Protein AF-A0A9X9M929-F1 (afdb_monomer)

Nearest PDB structures (foldseek):
  9f1c-assembly1_Cu  TM=6.553E-01  e=1.467E-10  Homo sapiens
  9fq0-assembly1_D  TM=5.887E-01  e=5.679E-10  Homo sapiens
  3mcb-assembly1_B  TM=9.495E-01  e=9.900E-06  Homo sapiens
  9f1b-assembly1_Ct  TM=7.776E-01  e=9.183E-04  Homo sapiens
  7qws-assembly1_t  TM=7.655E-01  e=9.740E-04  Oryctolagus cuniculus

Secondary structure (DSSP, 8-state):
-------HHHHHHGGGGS----TTS-----------HHHHHHHHHHHHHHTT-EEE----EEEEEETTTEEEEEES-EEEEETTTTEEEEES-EEEEE------

Mean predicted aligned error: 15.57 Å

InterPro domains:
  IPR002715 Nascent polypeptide-associated complex NAC domain [PF01849] (41-96)
  IPR002715 Nascent polypeptide-associated complex NAC domain [PS51151] (38-103)
  IPR002715 Nascent polypeptide-associated complex NAC domain [SM01407] (41-97)
  IPR038187 NAC A/B domain superfamily [G3DSA:2.20.70.30] (53-98)
  IPR039370 Transcription factor BTF3 [PTHR10351] (4-95)

pLDDT: mean 80.62, std 14.34, range [45.94, 96.44]

Radius of gyration: 31.21 Å; Cα contacts (8 Å, |Δi|>4): 103; chains: 1; bounding box: 87×25×73 Å

Foldseek 3Di:
DDDPDPPVVVVVCVVVPPPPDDDPRDDPDDPPPPDDPVVVVVVVVVVCVVVVWAWDPDDQKDWDQDPQQKIWIFGRWGWTGDPVVRDIDTHGDIDMDGRPPPDD

Solvent-accessible surface area (backbone atoms only — not comparable to full-atom values): 6717 Å² total; per-residue (Å²): 138,81,81,85,70,80,57,62,71,63,59,68,52,50,71,78,70,50,92,67,80,52,98,88,50,92,71,86,75,78,78,80,76,82,79,59,70,71,63,54,52,55,52,50,56,53,52,38,52,75,69,58,37,39,79,53,80,91,48,61,66,47,78,44,80,42,96,82,44,33,33,41,38,25,68,60,36,53,36,29,34,19,77,93,72,75,41,77,48,79,48,66,67,74,46,79,45,74,53,78,74,75,87,128

Organism: Gulo gulo (NCBI:txid48420)

Sequence (104 aa):
MKETIMNQEKLAKLPAQVRIGGKGTACRREKAVHRTATADDKKLQCSFKKLGVNNISSIEEKNTFTNQGTTIHFKNPKVQASLAANTFTITGHAERAADRKAGS

Structure (mmCIF, N/CA/C/O backbone):
data_AF-A0A9X9M929-F1
#
_entry.id   AF-A0A9X9M929-F1
#
loop_
_atom_site.group_PDB
_atom_site.id
_atom_site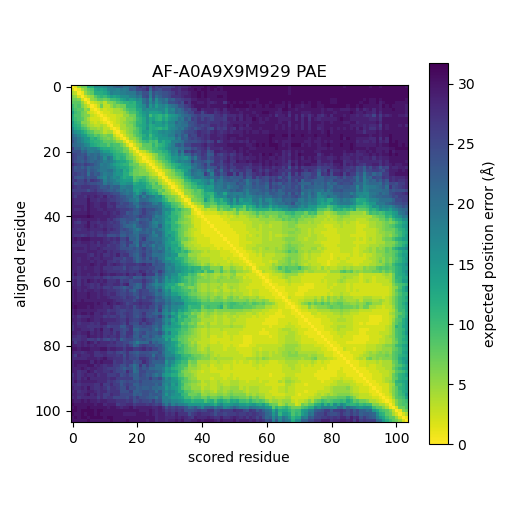.type_symbol
_atom_site.label_atom_id
_atom_site.label_alt_id
_atom_sit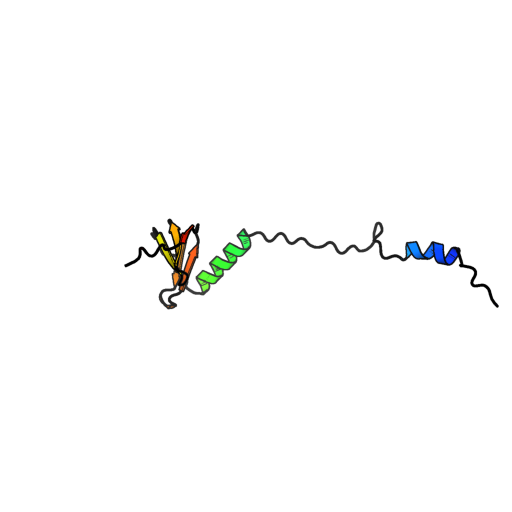e.label_comp_id
_atom_site.label_asym_id
_atom_site.label_entity_id
_atom_site.label_seq_id
_atom_site.pdbx_PDB_ins_code
_atom_site.Cartn_x
_atom_site.Cartn_y
_atom_site.Cartn_z
_atom_site.occupancy
_atom_site.B_iso_or_equiv
_atom_site.auth_seq_id
_atom_site.auth_comp_id
_atom_site.auth_asym_id
_atom_site.auth_atom_id
_atom_site.pdbx_PDB_model_num
ATOM 1 N N . MET A 1 1 ? 69.608 -8.008 -36.290 1.00 47.44 1 MET A N 1
ATOM 2 C CA . MET A 1 1 ? 68.776 -7.095 -35.482 1.00 47.44 1 MET A CA 1
ATOM 3 C C . MET A 1 1 ? 68.062 -6.168 -36.452 1.00 47.44 1 MET A C 1
ATOM 5 O O . MET A 1 1 ? 68.735 -5.395 -37.113 1.00 47.44 1 MET A O 1
ATOM 9 N N . LYS A 1 2 ? 66.753 -6.351 -36.671 1.00 51.25 2 LYS A N 1
ATOM 10 C CA . LYS A 1 2 ? 65.956 -5.457 -37.526 1.00 51.25 2 LYS A CA 1
ATOM 11 C C . LYS A 1 2 ? 65.225 -4.502 -36.596 1.00 51.25 2 LYS A C 1
ATOM 13 O O . LYS A 1 2 ? 64.379 -4.941 -35.825 1.00 51.25 2 LYS A O 1
ATOM 18 N N . GLU A 1 3 ? 65.626 -3.242 -36.626 1.00 48.47 3 GLU A N 1
ATOM 19 C CA . GLU A 1 3 ? 65.014 -2.177 -35.845 1.00 48.47 3 GLU A CA 1
ATOM 20 C C . GLU A 1 3 ? 63.528 -2.063 -36.201 1.00 48.47 3 GLU A C 1
ATOM 22 O O . GLU A 1 3 ? 63.145 -1.907 -37.362 1.00 48.47 3 GLU A O 1
ATOM 27 N N . THR A 1 4 ? 62.675 -2.171 -35.187 1.00 59.91 4 THR A N 1
ATOM 28 C CA . THR A 1 4 ? 61.253 -1.835 -35.261 1.00 59.91 4 THR A CA 1
ATOM 29 C C . THR A 1 4 ? 61.116 -0.320 -35.328 1.00 59.91 4 THR A C 1
ATOM 31 O O . THR A 1 4 ? 60.821 0.342 -34.335 1.00 59.91 4 THR A O 1
ATOM 34 N N . ILE A 1 5 ? 61.365 0.235 -36.511 1.00 66.12 5 ILE A N 1
ATOM 35 C CA . ILE A 1 5 ? 61.099 1.637 -36.816 1.00 66.12 5 ILE A CA 1
ATOM 36 C C . ILE A 1 5 ? 59.578 1.813 -36.780 1.00 66.12 5 ILE A C 1
ATOM 38 O O . ILE A 1 5 ? 58.852 1.246 -37.601 1.00 66.12 5 ILE A O 1
ATOM 42 N N . MET A 1 6 ? 59.090 2.554 -35.781 1.00 67.50 6 MET A N 1
ATOM 43 C CA . MET A 1 6 ? 57.684 2.930 -35.639 1.00 67.50 6 MET A CA 1
ATOM 44 C C . MET A 1 6 ? 57.184 3.510 -36.968 1.00 67.50 6 MET A C 1
ATOM 46 O O . MET A 1 6 ? 57.605 4.589 -37.383 1.00 67.50 6 MET A O 1
ATOM 50 N N . ASN A 1 7 ? 56.295 2.792 -37.655 1.00 76.19 7 ASN A N 1
ATOM 51 C CA . ASN A 1 7 ? 55.746 3.258 -38.922 1.00 76.19 7 ASN A CA 1
ATOM 52 C C . ASN A 1 7 ? 54.729 4.376 -38.640 1.00 76.19 7 ASN A C 1
ATOM 54 O O . ASN A 1 7 ? 53.586 4.115 -38.251 1.00 76.19 7 ASN A O 1
ATOM 58 N N . GLN A 1 8 ? 55.175 5.618 -38.829 1.00 71.44 8 GLN A N 1
ATOM 59 C CA . GLN A 1 8 ? 54.396 6.829 -38.569 1.00 71.44 8 GLN A CA 1
ATOM 60 C C . GLN A 1 8 ? 53.104 6.886 -39.395 1.00 71.44 8 GLN A C 1
ATOM 62 O O . GLN A 1 8 ? 52.085 7.355 -38.894 1.00 71.44 8 GLN A O 1
ATOM 67 N N . GLU A 1 9 ? 53.091 6.340 -40.615 1.00 70.62 9 GLU A N 1
ATOM 68 C CA . GLU A 1 9 ? 51.892 6.328 -41.463 1.00 70.62 9 GLU A CA 1
ATOM 69 C C . GLU A 1 9 ? 50.800 5.402 -40.924 1.00 70.62 9 GLU A C 1
ATOM 71 O O . GLU A 1 9 ? 49.613 5.721 -40.999 1.00 70.62 9 GLU A O 1
ATOM 76 N N . LYS A 1 10 ? 51.183 4.242 -40.379 1.00 68.62 10 LYS A N 1
ATOM 77 C CA . LYS A 1 10 ? 50.230 3.327 -39.734 1.00 68.62 10 LYS A CA 1
ATOM 78 C C . LYS A 1 10 ? 49.719 3.915 -38.423 1.00 68.62 10 LYS A C 1
ATOM 80 O O . LYS A 1 10 ? 48.527 3.809 -38.149 1.00 68.62 10 LYS A O 1
ATOM 85 N N . LEU A 1 11 ? 50.589 4.582 -37.660 1.00 70.69 11 LEU A N 1
ATOM 86 C CA . LEU A 1 11 ? 50.208 5.257 -36.419 1.00 70.69 11 LEU A CA 1
ATOM 87 C C . LEU A 1 11 ? 49.212 6.401 -36.666 1.00 70.69 11 LEU A C 1
ATOM 89 O O . LEU A 1 11 ? 48.223 6.524 -35.948 1.00 70.69 11 LEU A O 1
ATOM 93 N N . ALA A 1 12 ? 49.431 7.186 -37.724 1.00 69.31 12 ALA A N 1
ATOM 94 C CA . ALA A 1 12 ? 48.570 8.303 -38.115 1.00 69.31 12 ALA A CA 1
ATOM 95 C C . ALA A 1 12 ? 47.177 7.869 -38.611 1.00 69.31 12 ALA A C 1
ATOM 97 O O . ALA A 1 12 ? 46.235 8.657 -38.554 1.00 69.31 12 ALA A O 1
ATOM 98 N N . LYS A 1 13 ? 47.016 6.619 -39.071 1.00 66.38 13 LYS A N 1
ATOM 99 C CA . LYS A 1 13 ? 45.732 6.0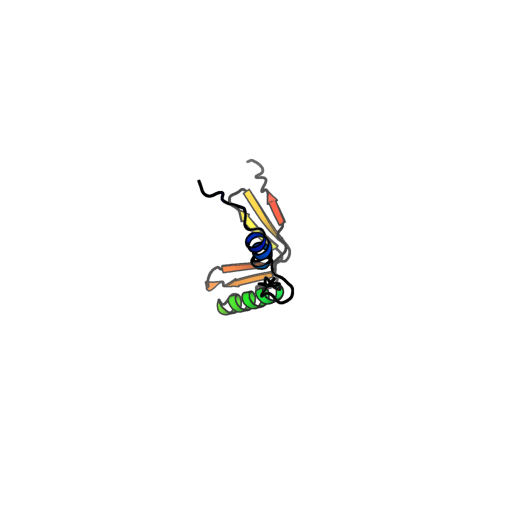70 -39.555 1.00 66.38 13 LYS A CA 1
ATOM 100 C C . LYS A 1 13 ? 44.872 5.438 -38.452 1.00 66.38 13 LYS A C 1
ATOM 102 O O . LYS A 1 13 ? 43.656 5.358 -38.606 1.00 66.38 13 LYS A O 1
ATOM 107 N N . LEU A 1 14 ? 45.471 5.039 -37.327 1.00 64.94 14 LEU A N 1
ATOM 108 C CA . LEU A 1 14 ? 44.761 4.503 -36.158 1.00 64.94 14 LEU A CA 1
ATOM 109 C C . LEU A 1 14 ? 43.707 5.446 -35.531 1.00 64.94 14 LEU A C 1
ATOM 111 O O . LEU A 1 14 ? 42.637 4.935 -35.194 1.00 64.94 14 LEU A O 1
ATOM 115 N N . PRO A 1 15 ? 43.905 6.779 -35.391 1.00 62.94 15 PRO A N 1
ATOM 116 C CA . PRO A 1 15 ? 42.896 7.662 -34.793 1.00 62.94 15 PRO A CA 1
ATOM 117 C C . PRO A 1 15 ? 41.577 7.711 -35.581 1.00 62.94 15 PRO A C 1
ATOM 119 O O . PRO A 1 15 ? 40.523 7.903 -34.981 1.00 62.94 15 PRO A O 1
ATOM 122 N N . ALA A 1 16 ? 41.605 7.480 -36.900 1.00 58.75 16 ALA A N 1
ATOM 123 C CA . ALA A 1 16 ? 40.406 7.474 -37.744 1.00 58.75 16 ALA A CA 1
ATOM 124 C C . ALA A 1 16 ? 39.526 6.223 -37.551 1.00 58.75 16 ALA A C 1
ATOM 126 O O . ALA A 1 16 ? 38.341 6.244 -37.877 1.00 58.75 16 ALA A O 1
ATOM 127 N N . GLN A 1 17 ? 40.094 5.134 -37.021 1.00 56.41 17 GLN A N 1
ATOM 128 C CA . GLN A 1 17 ? 39.388 3.874 -36.760 1.00 56.41 17 GLN A CA 1
ATOM 129 C C . GLN A 1 17 ? 38.869 3.772 -35.315 1.00 56.41 17 GLN A C 1
ATOM 131 O O . GLN A 1 17 ? 38.157 2.825 -34.967 1.00 56.41 17 GLN A O 1
ATOM 136 N N . VAL A 1 18 ? 39.206 4.728 -34.445 1.00 58.91 18 VAL A N 1
ATOM 137 C CA . VAL A 1 18 ? 38.690 4.729 -33.076 1.00 58.91 18 VAL A CA 1
ATOM 138 C C . VAL A 1 18 ? 37.196 5.026 -33.151 1.00 58.91 18 VAL A C 1
ATOM 140 O O . VAL A 1 18 ? 36.767 5.980 -33.792 1.00 58.91 18 VAL A O 1
ATOM 143 N N . ARG A 1 19 ? 36.395 4.174 -32.505 1.00 57.06 19 ARG A N 1
ATOM 144 C CA . ARG A 1 19 ? 34.928 4.240 -32.402 1.00 57.06 19 ARG A CA 1
ATOM 145 C C . ARG A 1 19 ? 34.451 5.458 -31.584 1.00 57.06 19 ARG A C 1
ATOM 147 O O . ARG A 1 19 ? 33.625 5.323 -30.688 1.00 57.06 19 ARG A O 1
ATOM 154 N N . ILE A 1 20 ? 34.995 6.639 -31.856 1.00 62.16 20 ILE A N 1
ATOM 155 C CA . ILE A 1 20 ? 34.597 7.925 -31.294 1.00 62.16 20 ILE A CA 1
ATOM 156 C C . ILE A 1 20 ? 33.672 8.526 -32.340 1.00 62.16 20 ILE A C 1
ATOM 158 O O . ILE A 1 20 ? 34.130 9.046 -33.352 1.00 62.16 20 ILE A O 1
ATOM 162 N N . GLY A 1 21 ? 32.369 8.325 -32.169 1.00 65.38 21 GLY A N 1
ATOM 163 C CA . GLY A 1 21 ? 31.371 8.670 -33.173 1.00 65.38 21 GLY A CA 1
ATOM 164 C C . GLY A 1 21 ? 31.570 10.062 -33.790 1.00 65.38 21 GLY A C 1
ATOM 165 O O . GLY A 1 21 ? 31.352 11.077 -33.134 1.00 65.38 21 GLY A O 1
ATOM 166 N N . GLY A 1 22 ? 31.978 10.099 -35.062 1.00 71.31 22 GLY A N 1
ATOM 167 C CA . GLY A 1 22 ? 32.052 11.305 -35.884 1.00 71.31 22 GLY A CA 1
ATOM 168 C C . GLY A 1 22 ? 30.692 11.711 -36.462 1.00 71.31 22 GLY A C 1
ATOM 169 O O . GLY A 1 22 ? 29.700 10.982 -36.359 1.00 71.31 22 GLY A O 1
ATOM 170 N N . LYS A 1 23 ? 30.636 12.877 -37.114 1.00 61.75 23 LYS A N 1
ATOM 171 C CA . LYS A 1 23 ? 29.429 13.402 -37.775 1.00 61.75 23 LYS A CA 1
ATOM 172 C C . LYS A 1 23 ? 28.922 12.399 -38.828 1.00 61.75 23 LYS A C 1
ATOM 174 O O . LYS A 1 23 ? 29.596 12.162 -39.820 1.00 61.75 23 LYS A O 1
ATOM 179 N N . GLY A 1 24 ? 27.755 11.796 -38.587 1.00 71.69 24 GLY A N 1
ATOM 180 C CA . GLY A 1 24 ? 27.156 10.767 -39.454 1.00 71.69 24 GLY A CA 1
ATOM 181 C C . GLY A 1 24 ? 27.388 9.312 -39.021 1.00 71.69 24 GLY A C 1
ATOM 182 O O . GLY A 1 24 ? 26.833 8.407 -39.638 1.00 71.69 24 GLY A O 1
ATOM 183 N N . THR A 1 25 ? 28.153 9.057 -37.953 1.00 71.12 25 THR A N 1
ATOM 184 C CA . THR A 1 25 ? 28.263 7.705 -37.371 1.00 71.12 25 THR A CA 1
ATOM 185 C C . THR A 1 25 ? 26.997 7.328 -36.597 1.00 71.12 25 THR A C 1
ATOM 187 O O . THR A 1 25 ? 26.358 8.176 -35.970 1.00 71.12 25 THR A O 1
ATOM 190 N N . ALA A 1 26 ? 26.615 6.047 -36.641 1.00 66.75 26 ALA A N 1
ATOM 191 C CA . ALA A 1 26 ? 25.438 5.541 -35.941 1.00 66.75 26 ALA A CA 1
ATOM 192 C C . ALA A 1 26 ? 25.628 5.655 -34.419 1.00 66.75 26 ALA A C 1
ATOM 194 O O . ALA A 1 26 ? 26.264 4.816 -33.783 1.00 66.75 26 ALA A O 1
ATOM 195 N N . CYS A 1 27 ? 25.067 6.707 -33.829 1.00 65.50 27 CYS A N 1
ATOM 196 C CA . CYS A 1 27 ? 25.003 6.876 -32.387 1.00 65.50 27 CYS A CA 1
ATOM 197 C C . CYS A 1 27 ? 23.746 6.177 -31.856 1.00 65.50 27 CYS A C 1
ATOM 199 O O . CYS A 1 27 ? 22.632 6.444 -32.321 1.00 65.50 27 CYS A O 1
ATOM 201 N N . ARG A 1 28 ? 23.892 5.294 -30.860 1.00 70.94 28 ARG A N 1
ATOM 202 C CA . ARG A 1 28 ? 22.736 4.762 -30.129 1.00 70.94 28 ARG A CA 1
ATOM 203 C C . ARG A 1 28 ? 22.188 5.880 -29.251 1.00 70.94 28 ARG A C 1
ATOM 205 O O . ARG A 1 28 ? 22.663 6.090 -28.140 1.00 70.94 28 ARG A O 1
ATOM 212 N N . ARG A 1 29 ? 21.173 6.590 -29.744 1.00 69.00 29 ARG A N 1
ATOM 213 C CA . ARG A 1 29 ? 20.401 7.517 -28.917 1.00 69.00 29 ARG A CA 1
ATOM 214 C C . ARG A 1 29 ? 19.708 6.693 -27.837 1.00 69.00 29 ARG A C 1
ATOM 216 O O . ARG A 1 29 ? 18.851 5.864 -28.147 1.00 69.00 29 ARG A O 1
ATOM 223 N N . GLU A 1 30 ? 20.099 6.877 -26.581 1.00 72.00 30 GLU A N 1
ATOM 224 C CA . GLU A 1 30 ? 19.332 6.321 -25.477 1.00 72.00 30 GLU A CA 1
ATOM 225 C C . GLU A 1 30 ? 17.944 6.956 -25.526 1.00 72.00 30 GLU A C 1
ATOM 227 O O . GLU A 1 30 ? 17.782 8.176 -25.440 1.00 72.00 30 GLU A O 1
ATOM 232 N N . LYS A 1 31 ? 16.926 6.127 -25.759 1.00 71.88 31 LYS A N 1
ATOM 233 C CA . LYS A 1 31 ? 15.547 6.579 -25.678 1.00 71.88 31 LYS A CA 1
ATOM 234 C C . LYS A 1 31 ? 15.248 6.764 -24.196 1.00 71.88 31 LYS A C 1
ATOM 236 O O . LYS A 1 31 ? 14.869 5.807 -23.528 1.00 71.88 31 LYS A O 1
ATOM 241 N N . ALA A 1 32 ? 15.417 7.985 -23.700 1.00 70.12 32 ALA A N 1
ATOM 242 C CA . ALA A 1 32 ? 14.860 8.390 -22.420 1.00 70.12 32 ALA A CA 1
ATOM 243 C C . ALA A 1 32 ? 13.333 8.289 -22.537 1.00 70.12 32 ALA A C 1
ATOM 245 O O . ALA A 1 32 ? 12.657 9.164 -23.080 1.00 70.12 32 ALA A O 1
ATOM 246 N N . VAL A 1 33 ? 12.783 7.143 -22.136 1.00 74.38 33 VAL A N 1
ATOM 247 C CA . VAL A 1 33 ? 11.339 6.938 -22.108 1.00 74.38 33 VAL A CA 1
ATOM 248 C C . VAL A 1 33 ? 10.818 7.700 -20.900 1.00 74.38 33 VAL A C 1
ATOM 250 O O . VAL A 1 33 ? 10.903 7.219 -19.772 1.00 74.38 33 VAL A O 1
ATOM 253 N N . HIS A 1 34 ? 10.261 8.885 -21.135 1.00 74.44 34 HIS A N 1
ATOM 254 C CA . HIS A 1 34 ? 9.460 9.567 -20.130 1.00 74.44 34 HIS A CA 1
ATOM 255 C C . HIS A 1 34 ? 8.194 8.742 -19.887 1.00 74.44 34 HIS A C 1
ATOM 257 O O . HIS A 1 34 ? 7.239 8.786 -20.663 1.00 74.44 34 HIS A O 1
ATOM 263 N N . ARG A 1 35 ? 8.207 7.933 -18.823 1.00 68.44 35 ARG A N 1
ATOM 264 C CA . ARG A 1 35 ? 7.002 7.269 -18.328 1.00 68.44 35 ARG A CA 1
ATOM 265 C C . ARG A 1 35 ? 6.106 8.336 -17.715 1.00 68.44 35 ARG A C 1
ATOM 267 O O . ARG A 1 35 ? 6.430 8.921 -16.686 1.00 68.44 35 ARG A O 1
ATOM 274 N N . THR A 1 36 ? 4.993 8.620 -18.374 1.00 66.81 36 THR A N 1
ATOM 275 C CA . THR A 1 36 ? 3.963 9.512 -17.846 1.00 66.81 36 THR A CA 1
ATOM 276 C C . THR A 1 36 ? 3.158 8.766 -16.783 1.00 66.81 36 THR A C 1
ATOM 278 O O . THR A 1 36 ? 2.380 7.876 -17.129 1.00 66.81 36 THR A O 1
ATOM 281 N N . ALA A 1 37 ? 3.299 9.154 -15.513 1.00 67.50 37 ALA A N 1
ATOM 282 C CA . ALA A 1 37 ? 2.629 8.512 -14.372 1.00 67.50 37 ALA A CA 1
ATOM 283 C C . ALA A 1 37 ? 1.091 8.409 -14.517 1.00 67.50 37 ALA A C 1
ATOM 285 O O . ALA A 1 37 ? 0.463 7.499 -13.985 1.00 67.50 37 ALA A O 1
ATOM 286 N N . THR A 1 38 ? 0.474 9.306 -15.292 1.00 71.56 38 THR A N 1
ATOM 287 C CA . THR A 1 38 ? -0.977 9.340 -15.534 1.00 71.56 38 THR A CA 1
ATOM 288 C C . THR A 1 38 ? -1.494 8.198 -16.415 1.00 71.56 38 THR A C 1
ATOM 290 O O . THR A 1 38 ? -2.656 7.809 -16.296 1.00 71.56 38 THR A O 1
ATOM 293 N N . ALA A 1 39 ? -0.664 7.644 -17.305 1.00 76.00 39 ALA A N 1
ATOM 294 C CA . ALA A 1 39 ? -1.056 6.515 -18.150 1.00 76.00 39 ALA A CA 1
ATOM 295 C C . ALA A 1 39 ? -1.101 5.203 -17.353 1.00 76.00 39 ALA A C 1
ATOM 297 O O . ALA A 1 39 ? -1.949 4.346 -17.614 1.00 76.00 39 ALA A O 1
ATOM 298 N N . ASP A 1 40 ? -0.208 5.060 -16.375 1.00 84.31 40 ASP A N 1
ATOM 299 C CA . ASP A 1 40 ? -0.113 3.870 -15.535 1.00 84.31 40 ASP A CA 1
ATOM 300 C C . ASP A 1 40 ? -1.267 3.798 -14.523 1.00 84.31 40 ASP A C 1
ATOM 302 O O . ASP A 1 40 ? -1.849 2.725 -14.357 1.00 84.31 40 ASP A O 1
ATOM 306 N N . ASP A 1 41 ? -1.699 4.929 -13.949 1.00 86.12 41 ASP A N 1
ATOM 307 C CA . ASP A 1 41 ? -2.865 4.965 -13.048 1.00 86.12 41 ASP A CA 1
ATOM 308 C C . ASP A 1 41 ? -4.154 4.504 -13.750 1.00 86.12 41 ASP A C 1
ATOM 310 O O . ASP A 1 41 ? -4.890 3.664 -13.233 1.00 86.12 41 ASP A O 1
ATOM 314 N N . LYS A 1 42 ? -4.393 4.940 -14.995 1.00 88.81 42 LYS A N 1
ATOM 315 C CA . LYS A 1 42 ? -5.559 4.479 -15.774 1.00 88.81 42 LYS A CA 1
ATOM 316 C C . LYS A 1 42 ? -5.536 2.970 -16.009 1.00 88.81 42 LYS A C 1
ATOM 318 O O . LYS A 1 42 ? -6.575 2.317 -15.911 1.00 88.81 42 LYS A O 1
ATOM 323 N N . LYS A 1 43 ? -4.364 2.402 -16.307 1.00 91.19 43 LYS A N 1
ATOM 324 C CA . LYS A 1 43 ? -4.208 0.950 -16.479 1.00 91.19 43 LYS A CA 1
ATOM 325 C C . LYS A 1 43 ? -4.466 0.212 -15.168 1.00 91.19 43 LYS A C 1
ATOM 327 O O . LYS A 1 43 ? -5.165 -0.798 -15.180 1.00 91.19 43 LYS A O 1
ATOM 332 N N . LEU A 1 44 ? -3.959 0.736 -14.055 1.00 90.12 44 LEU A N 1
ATOM 333 C CA . LEU A 1 44 ? -4.165 0.170 -12.726 1.00 90.12 44 LEU A CA 1
ATOM 334 C C . LEU A 1 44 ? -5.652 0.173 -12.331 1.00 90.12 44 LEU A C 1
ATOM 336 O O . LEU A 1 44 ? -6.183 -0.858 -11.923 1.00 90.12 44 LEU A O 1
ATOM 340 N N . GLN A 1 45 ? -6.354 1.284 -12.564 1.00 90.88 45 GLN A N 1
ATOM 341 C CA . GLN A 1 45 ? -7.800 1.386 -12.337 1.00 90.88 45 GLN A CA 1
ATOM 342 C C . GLN A 1 45 ? -8.596 0.390 -13.197 1.00 90.88 45 GLN A C 1
ATOM 344 O O . GLN A 1 45 ? -9.558 -0.214 -12.720 1.00 90.88 45 GLN A O 1
ATOM 349 N N . CYS A 1 46 ? -8.193 0.166 -14.453 1.00 92.31 46 CYS A N 1
ATOM 350 C CA . CYS A 1 46 ? -8.799 -0.867 -15.297 1.00 92.31 46 CYS A CA 1
ATOM 351 C C . CYS A 1 46 ? -8.570 -2.282 -14.743 1.00 92.31 46 CYS A C 1
ATOM 353 O O . CYS A 1 46 ? -9.486 -3.104 -14.784 1.00 92.31 46 CYS A O 1
ATOM 355 N N . SER A 1 47 ? -7.381 -2.573 -14.210 1.00 92.31 47 SER A N 1
ATOM 356 C CA . SER A 1 47 ? -7.078 -3.866 -13.583 1.00 92.31 47 SER A CA 1
ATOM 357 C C . SER A 1 47 ? -7.921 -4.110 -12.330 1.00 92.31 47 SER A C 1
ATOM 359 O O . SER A 1 47 ? -8.476 -5.195 -12.178 1.00 92.31 47 SER A O 1
ATOM 361 N N . PHE A 1 48 ? -8.099 -3.100 -11.474 1.00 92.12 48 PHE A N 1
ATOM 362 C CA . PHE A 1 48 ? -8.947 -3.209 -10.281 1.00 92.12 48 PHE A CA 1
ATOM 363 C C . PHE A 1 48 ? -10.408 -3.508 -10.617 1.00 92.12 48 PHE A C 1
ATOM 365 O O . PHE A 1 48 ? -11.005 -4.397 -10.011 1.00 92.12 48 PHE A O 1
ATOM 372 N N . LYS A 1 49 ? -10.957 -2.855 -11.649 1.00 90.00 49 LYS A N 1
ATOM 373 C CA . LYS A 1 49 ? -12.313 -3.152 -12.136 1.00 90.00 49 LYS A CA 1
ATOM 374 C C . LYS A 1 49 ? -12.462 -4.602 -12.603 1.00 90.00 49 LYS A C 1
ATOM 376 O O . LYS A 1 49 ? -13.471 -5.230 -12.303 1.00 90.00 49 LYS A O 1
ATOM 381 N N . LYS A 1 50 ? -11.458 -5.156 -13.297 1.00 91.25 50 LYS A N 1
ATOM 382 C CA . LYS A 1 50 ? -11.466 -6.569 -13.730 1.00 91.25 50 LYS A CA 1
ATOM 383 C C . LYS A 1 50 ? -11.458 -7.551 -12.557 1.00 91.25 50 LYS A C 1
ATOM 385 O O . LYS A 1 50 ? -12.030 -8.625 -12.672 1.00 91.25 50 LYS A O 1
ATOM 390 N N . LEU A 1 51 ? -10.825 -7.179 -11.446 1.00 90.69 51 LEU A N 1
ATOM 391 C CA . LEU A 1 51 ? -10.775 -7.976 -10.217 1.00 90.69 51 LEU A CA 1
ATOM 392 C C . LEU A 1 51 ? -12.013 -7.782 -9.320 1.00 90.69 51 LEU A C 1
ATOM 394 O O . LEU A 1 51 ? -12.047 -8.301 -8.206 1.00 90.69 51 LEU A O 1
ATOM 398 N N . GLY A 1 52 ? -13.022 -7.029 -9.773 1.00 91.12 52 GLY A N 1
ATOM 399 C CA . GLY A 1 52 ? -14.239 -6.769 -9.000 1.00 91.12 52 GLY A CA 1
ATOM 400 C C . GLY A 1 52 ? -14.017 -5.858 -7.790 1.00 91.12 52 GLY A C 1
ATOM 401 O O . GLY A 1 52 ? -14.797 -5.892 -6.841 1.00 91.12 52 GLY A O 1
ATOM 402 N N . VAL A 1 53 ? -12.946 -5.060 -7.796 1.00 94.44 53 VAL A N 1
ATOM 403 C CA . VAL A 1 53 ? -12.687 -4.071 -6.748 1.00 94.44 53 VAL A CA 1
ATOM 404 C C . VAL A 1 53 ? -13.550 -2.838 -7.023 1.00 94.44 53 VAL A C 1
ATOM 406 O O . VAL A 1 53 ? -13.392 -2.170 -8.047 1.00 94.44 53 VAL A O 1
ATOM 409 N N . ASN A 1 54 ? -14.455 -2.532 -6.096 1.00 92.88 54 ASN A N 1
ATOM 410 C CA . ASN A 1 54 ? -15.432 -1.451 -6.211 1.00 92.88 54 ASN A CA 1
ATOM 411 C C . ASN A 1 54 ? -15.097 -0.299 -5.266 1.00 92.88 54 ASN A C 1
ATOM 413 O O . ASN A 1 54 ? -14.541 -0.511 -4.193 1.00 92.88 54 ASN A O 1
ATOM 417 N N . ASN A 1 55 ? -15.447 0.931 -5.640 1.00 92.38 55 ASN A N 1
ATOM 418 C CA . ASN A 1 55 ? -15.258 2.082 -4.759 1.00 92.38 55 ASN A CA 1
ATOM 419 C C . ASN A 1 55 ? -16.205 2.003 -3.555 1.00 92.38 55 ASN A C 1
ATOM 421 O O . ASN A 1 55 ? -17.397 1.757 -3.727 1.00 92.38 55 ASN A O 1
ATOM 425 N N . ILE A 1 56 ? -15.681 2.298 -2.367 1.00 91.94 56 ILE A N 1
ATOM 426 C CA . ILE A 1 56 ? -16.472 2.530 -1.157 1.00 91.94 56 ILE A CA 1
ATOM 427 C C . ILE A 1 56 ? -16.483 4.042 -0.912 1.00 91.94 56 ILE A C 1
ATOM 429 O O . ILE A 1 56 ? -15.426 4.658 -0.769 1.00 91.94 56 ILE A O 1
ATOM 433 N N . SER A 1 57 ? -17.667 4.654 -0.921 1.00 89.88 57 SER A N 1
ATOM 434 C CA . SER A 1 57 ? -17.833 6.083 -0.637 1.00 89.88 57 SER A CA 1
ATOM 435 C C . SER A 1 57 ? -17.821 6.365 0.866 1.00 89.88 57 SER A C 1
ATOM 437 O O . SER A 1 57 ? -18.103 5.481 1.670 1.00 89.88 57 SER A O 1
ATOM 439 N N . SER A 1 58 ? -17.560 7.623 1.227 1.00 90.56 58 SER A N 1
ATOM 440 C CA . SER A 1 58 ? -17.753 8.138 2.591 1.00 90.56 58 SER A CA 1
ATOM 441 C C . SER A 1 58 ? -16.843 7.523 3.662 1.00 90.56 58 SER A C 1
ATOM 443 O O . SER A 1 58 ? -17.248 7.382 4.810 1.00 90.56 58 SER A O 1
ATOM 445 N N . ILE A 1 59 ? -15.602 7.171 3.309 1.00 92.56 59 ILE A N 1
ATOM 446 C CA . ILE A 1 59 ? -14.580 6.827 4.304 1.00 92.56 59 ILE A CA 1
ATOM 447 C C . ILE A 1 59 ? -13.894 8.107 4.775 1.00 92.56 59 ILE A C 1
ATOM 449 O O . ILE A 1 59 ? -13.227 8.794 3.999 1.00 92.56 59 ILE A O 1
ATOM 453 N N . GLU A 1 60 ? -14.064 8.418 6.055 1.00 93.31 60 GLU A N 1
ATOM 454 C CA . GLU A 1 60 ? -13.437 9.583 6.675 1.00 93.31 60 GLU A CA 1
ATOM 455 C C . GLU A 1 60 ? -11.977 9.313 7.005 1.00 93.31 60 GLU A C 1
ATOM 457 O O . GLU A 1 60 ? -11.121 10.144 6.714 1.00 93.31 60 G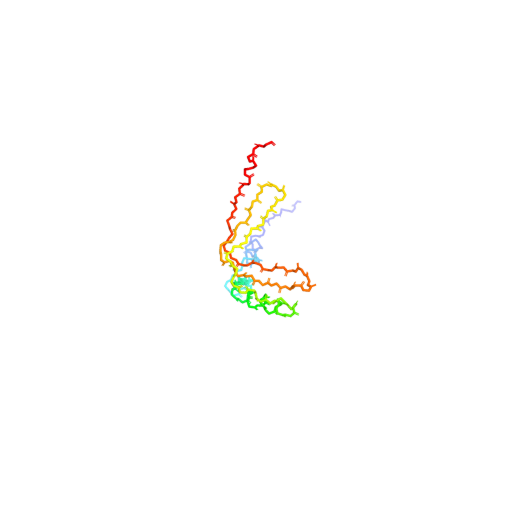LU A O 1
ATOM 462 N N . GLU A 1 61 ? -11.673 8.137 7.548 1.00 92.06 61 GLU A N 1
ATOM 463 C CA . GLU A 1 61 ? -10.337 7.815 8.031 1.00 92.06 61 GLU A CA 1
ATOM 464 C C . GLU A 1 61 ? -10.014 6.335 7.842 1.00 92.06 61 GLU A C 1
ATOM 466 O O . GLU A 1 61 ? -10.887 5.463 7.880 1.00 92.06 61 GLU A O 1
ATOM 471 N N . LYS A 1 62 ? -8.726 6.042 7.653 1.00 93.81 62 LYS A N 1
ATOM 472 C CA . LYS A 1 62 ? -8.204 4.682 7.758 1.00 93.81 62 LYS A CA 1
ATOM 473 C C . LYS A 1 62 ? -6.919 4.675 8.559 1.00 93.81 62 LYS A C 1
ATOM 475 O O . LYS A 1 62 ? -5.956 5.355 8.211 1.00 93.81 62 LYS A O 1
ATOM 480 N N . ASN A 1 63 ? -6.860 3.776 9.532 1.00 93.94 63 ASN A N 1
ATOM 481 C CA . ASN A 1 63 ? -5.656 3.489 10.293 1.00 93.94 63 ASN A CA 1
ATOM 482 C C . ASN A 1 63 ? -5.173 2.080 9.961 1.00 93.94 63 ASN A C 1
ATOM 484 O O . ASN A 1 63 ? -5.949 1.130 9.868 1.00 93.94 63 ASN A O 1
ATOM 488 N N . THR A 1 64 ? -3.873 1.937 9.747 1.00 93.94 64 THR A N 1
ATOM 489 C CA . THR A 1 64 ? -3.221 0.626 9.724 1.00 93.94 64 THR A CA 1
ATOM 490 C C . THR A 1 64 ? -2.154 0.600 10.788 1.00 93.94 64 THR A C 1
ATOM 492 O O . THR A 1 64 ? -1.171 1.332 10.700 1.00 93.94 64 THR A O 1
ATOM 495 N N . PHE A 1 65 ? -2.387 -0.262 11.769 1.00 93.62 65 PHE A N 1
ATOM 496 C CA . PHE A 1 65 ? -1.461 -0.572 12.838 1.00 93.62 65 PHE A CA 1
ATOM 497 C C . PHE A 1 65 ? -0.472 -1.610 12.330 1.00 93.62 65 PHE A C 1
ATOM 499 O O . PHE A 1 65 ? -0.855 -2.675 11.837 1.00 93.62 65 PHE A O 1
ATOM 506 N N . THR A 1 66 ? 0.804 -1.280 12.418 1.00 90.62 66 THR A N 1
ATOM 507 C CA . THR A 1 66 ? 1.892 -2.184 12.063 1.00 90.62 66 THR A CA 1
ATOM 508 C C . THR A 1 66 ? 2.373 -2.880 13.331 1.00 90.62 66 THR A C 1
ATOM 510 O O . THR A 1 66 ? 2.380 -2.294 14.412 1.00 90.62 66 THR A O 1
ATOM 513 N N . ASN A 1 67 ? 2.858 -4.113 13.209 1.00 92.25 67 ASN A N 1
ATOM 514 C CA . ASN A 1 67 ? 3.445 -4.855 14.330 1.00 92.25 67 ASN A CA 1
ATOM 515 C C . ASN A 1 67 ? 4.683 -4.178 14.955 1.00 92.25 67 ASN A C 1
ATOM 517 O O . ASN A 1 67 ? 5.063 -4.518 16.067 1.00 92.25 67 ASN A O 1
ATOM 521 N N . GLN A 1 68 ? 5.283 -3.205 14.264 1.00 88.75 68 GLN A N 1
ATOM 522 C CA . GLN A 1 68 ? 6.419 -2.409 14.738 1.00 88.75 68 GLN A CA 1
ATOM 523 C C . GLN A 1 68 ? 6.020 -1.252 15.672 1.00 88.75 68 GLN A C 1
ATOM 525 O O . GLN A 1 68 ? 6.834 -0.367 15.921 1.00 88.75 68 GLN A O 1
ATOM 530 N N . GLY A 1 69 ? 4.764 -1.198 16.133 1.00 88.69 69 GLY A N 1
ATOM 531 C CA . GLY A 1 69 ? 4.265 -0.086 16.949 1.00 88.69 69 GLY A CA 1
ATOM 532 C C . GLY A 1 69 ? 4.247 1.230 16.175 1.00 88.69 69 GLY A C 1
ATOM 533 O O . GLY A 1 69 ? 4.641 2.271 16.693 1.00 88.69 69 GLY A O 1
ATOM 534 N N . THR A 1 70 ? 3.862 1.176 14.902 1.00 91.44 70 THR A N 1
ATOM 535 C CA . THR A 1 70 ? 3.665 2.367 14.074 1.00 91.44 70 THR A CA 1
ATOM 536 C C . THR A 1 70 ? 2.299 2.308 13.412 1.00 91.44 70 THR A C 1
ATOM 538 O O . THR A 1 70 ? 1.914 1.282 12.840 1.00 91.44 70 THR A O 1
ATOM 541 N N . THR A 1 71 ? 1.598 3.434 13.428 1.00 93.75 71 THR A N 1
ATOM 542 C CA . THR A 1 71 ? 0.335 3.619 12.727 1.00 93.75 71 THR A CA 1
ATOM 543 C C . THR A 1 71 ? 0.556 4.408 11.449 1.00 93.75 71 THR A C 1
ATOM 545 O O . THR A 1 71 ? 1.208 5.451 11.440 1.00 93.75 71 THR A O 1
ATOM 548 N N . ILE A 1 72 ? -0.033 3.923 10.360 1.00 94.62 72 ILE A N 1
ATOM 549 C CA . ILE A 1 72 ? -0.203 4.685 9.125 1.00 94.62 72 ILE A CA 1
ATOM 550 C C . ILE A 1 72 ? -1.646 5.186 9.087 1.00 94.62 72 ILE A C 1
ATOM 552 O O . ILE A 1 72 ? -2.570 4.373 8.982 1.00 94.62 72 ILE A O 1
ATOM 556 N N . HIS A 1 73 ? -1.823 6.499 9.183 1.00 94.88 73 HIS A N 1
ATOM 557 C CA . HIS A 1 73 ? -3.106 7.188 9.165 1.00 94.88 73 HIS A CA 1
ATOM 558 C C . HIS A 1 73 ? -3.360 7.833 7.798 1.00 94.88 73 HIS A C 1
ATOM 560 O O . HIS A 1 73 ? -2.470 8.435 7.198 1.00 94.88 73 HIS A O 1
ATOM 566 N N . PHE A 1 74 ? -4.586 7.693 7.307 1.00 96.44 74 PHE A N 1
ATOM 567 C CA . PHE A 1 74 ? -5.066 8.318 6.083 1.00 96.44 74 PHE A CA 1
ATOM 568 C C . PHE A 1 74 ? -6.323 9.116 6.403 1.00 96.44 74 PHE A C 1
ATOM 570 O O . PHE A 1 74 ? -7.315 8.529 6.840 1.00 96.44 74 PHE A O 1
ATOM 577 N N . LYS A 1 75 ? -6.301 10.417 6.108 1.00 95.44 75 LYS A N 1
ATOM 578 C CA . LYS A 1 75 ? -7.471 11.291 6.188 1.00 95.44 75 LYS A CA 1
ATOM 579 C C . LYS A 1 75 ? -8.154 11.386 4.825 1.00 95.44 75 LYS A C 1
ATOM 581 O O . LYS A 1 75 ? -7.499 11.640 3.815 1.00 95.44 75 LYS 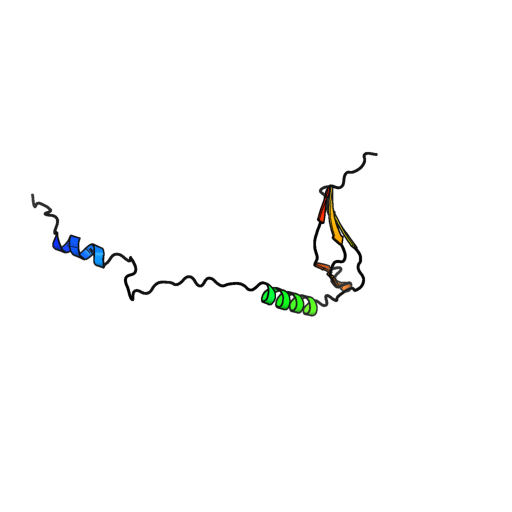A O 1
ATOM 586 N N . ASN A 1 76 ? -9.461 11.152 4.810 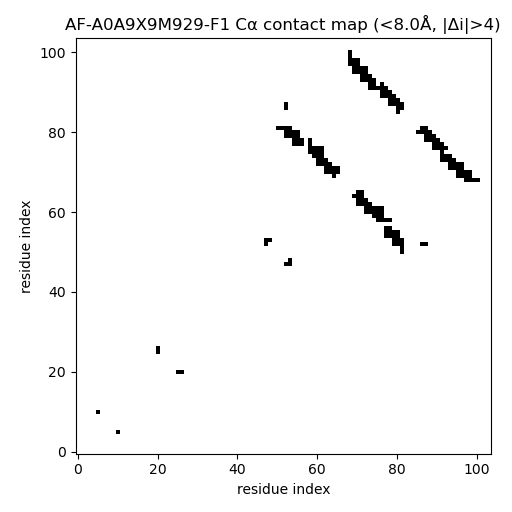1.00 94.12 76 ASN A N 1
AT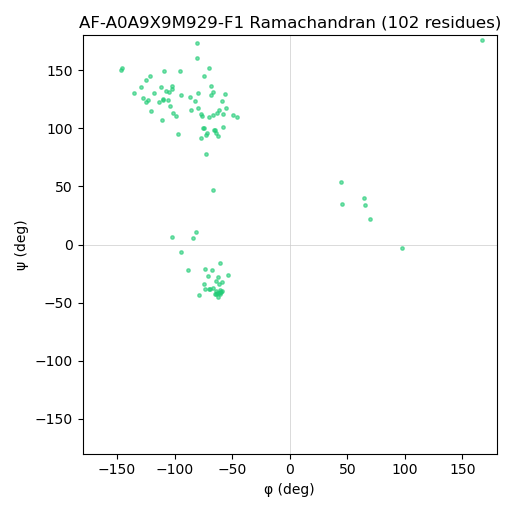OM 587 C CA . ASN A 1 76 ? -10.335 11.107 3.638 1.00 94.12 76 ASN A CA 1
ATOM 588 C C . ASN A 1 76 ? -9.745 10.320 2.443 1.00 94.12 76 ASN A C 1
ATOM 590 O O . ASN A 1 76 ? -9.645 10.859 1.336 1.00 94.12 76 ASN A O 1
ATOM 594 N N . PRO A 1 77 ? -9.315 9.054 2.629 1.00 96.06 77 PRO A N 1
ATOM 595 C CA . PRO A 1 77 ? -8.736 8.278 1.541 1.00 96.06 77 PRO A CA 1
ATOM 596 C C . PRO A 1 77 ? -9.771 7.885 0.482 1.00 96.06 77 PRO A C 1
ATOM 598 O O . PRO A 1 77 ? -10.934 7.607 0.778 1.00 96.06 77 PRO A O 1
ATOM 601 N N . LYS A 1 78 ? -9.310 7.711 -0.761 1.00 94.31 78 LYS A N 1
ATOM 602 C CA . LYS A 1 78 ? -10.062 6.966 -1.772 1.00 94.31 78 LYS A CA 1
ATOM 603 C C . LYS A 1 78 ? -9.897 5.477 -1.486 1.00 94.31 78 LYS A C 1
ATOM 605 O O . LYS A 1 78 ? -8.805 4.928 -1.648 1.00 94.31 78 LYS 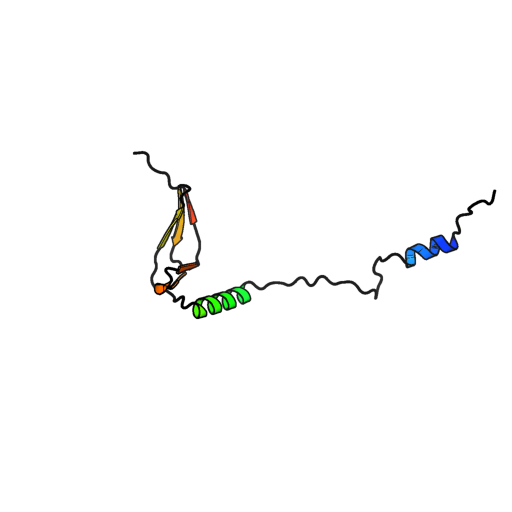A O 1
ATOM 610 N N . VAL A 1 79 ? -10.984 4.828 -1.083 1.00 94.88 79 VAL A N 1
ATOM 611 C CA . VAL A 1 79 ? -10.996 3.394 -0.784 1.00 94.88 79 VAL A CA 1
ATOM 612 C C . VAL A 1 79 ? -11.742 2.639 -1.873 1.00 94.88 79 VAL A C 1
ATOM 614 O O . VAL A 1 79 ? -12.841 3.009 -2.290 1.00 94.88 79 VAL A O 1
ATOM 617 N N . GLN A 1 80 ? -11.127 1.562 -2.341 1.00 94.75 80 GLN A N 1
ATOM 618 C CA . GLN A 1 80 ? -11.748 0.576 -3.209 1.00 94.75 80 GLN A CA 1
ATOM 619 C C . GLN A 1 80 ? -11.582 -0.792 -2.549 1.00 94.75 80 GLN A C 1
ATOM 621 O O . GLN A 1 80 ? -10.543 -1.062 -1.949 1.00 94.75 80 GLN A O 1
ATOM 626 N N . ALA A 1 81 ? -12.581 -1.661 -2.625 1.00 95.06 81 ALA A N 1
ATOM 627 C CA . ALA A 1 81 ? -12.504 -2.978 -2.019 1.00 95.06 81 ALA A CA 1
ATOM 628 C C . ALA A 1 81 ? -13.242 -4.035 -2.832 1.00 95.06 81 ALA A C 1
ATOM 630 O O . ALA A 1 81 ? -14.231 -3.762 -3.513 1.00 95.06 81 ALA A O 1
ATOM 631 N N . SER A 1 82 ? -12.765 -5.265 -2.704 1.00 95.19 82 SER A N 1
ATOM 632 C CA . SER A 1 82 ? -13.525 -6.463 -3.024 1.00 95.19 82 SER A CA 1
ATOM 633 C C . SER A 1 82 ? -13.828 -7.175 -1.711 1.00 95.19 82 SER A C 1
ATOM 635 O O . SER A 1 82 ? -12.927 -7.744 -1.093 1.00 95.19 82 SER A O 1
ATOM 637 N N . LEU A 1 83 ? -15.090 -7.117 -1.272 1.00 88.94 83 LEU A N 1
ATOM 638 C CA . LEU A 1 83 ? -15.540 -7.764 -0.032 1.00 88.94 83 LEU A CA 1
ATOM 639 C C . LEU A 1 83 ? -15.462 -9.289 -0.142 1.00 88.94 83 LEU A C 1
ATOM 641 O O . LEU A 1 83 ? -15.046 -9.950 0.799 1.00 88.94 83 LEU A O 1
ATOM 645 N N . ALA A 1 84 ? -15.772 -9.839 -1.319 1.00 90.81 84 ALA A N 1
ATOM 646 C CA . ALA A 1 84 ? -15.669 -11.274 -1.575 1.00 90.81 84 ALA A CA 1
ATOM 647 C C . ALA A 1 84 ? -14.230 -11.797 -1.415 1.00 90.81 84 ALA A C 1
ATOM 649 O O . ALA A 1 84 ? -14.027 -12.921 -0.970 1.00 90.81 84 ALA A O 1
ATOM 650 N N . ALA A 1 85 ? -13.233 -10.974 -1.758 1.00 92.56 85 ALA A N 1
ATOM 651 C CA . ALA A 1 85 ? -11.817 -11.325 -1.676 1.00 92.56 85 ALA A CA 1
ATOM 652 C C . ALA A 1 85 ? -11.103 -10.722 -0.454 1.00 92.56 85 ALA A C 1
ATOM 654 O O . ALA A 1 85 ? -9.876 -10.796 -0.380 1.00 92.56 85 ALA A O 1
ATOM 655 N N . ASN A 1 86 ? -11.828 -10.066 0.464 1.00 92.06 86 ASN A N 1
ATOM 656 C CA . ASN A 1 86 ? -11.266 -9.332 1.608 1.00 92.06 86 ASN A CA 1
ATOM 657 C C . ASN A 1 86 ? -10.070 -8.428 1.239 1.00 92.06 86 ASN A C 1
ATOM 659 O O . ASN A 1 86 ? -9.113 -8.285 2.000 1.00 92.06 86 ASN A O 1
ATOM 663 N N . THR A 1 87 ? -10.099 -7.840 0.041 1.00 92.56 87 THR A N 1
ATOM 664 C CA . THR A 1 87 ? -8.980 -7.073 -0.518 1.00 92.56 87 THR A CA 1
ATOM 665 C C . THR A 1 87 ? -9.340 -5.597 -0.566 1.00 92.56 87 THR A C 1
ATOM 667 O O . THR A 1 87 ? -10.334 -5.225 -1.188 1.00 92.56 87 THR A O 1
ATOM 670 N N . PHE A 1 88 ? -8.502 -4.751 0.038 1.00 94.00 88 PHE A N 1
ATOM 671 C CA . PHE A 1 88 ? -8.689 -3.301 0.104 1.00 94.00 88 PHE A CA 1
ATOM 672 C C . PHE A 1 88 ? -7.546 -2.580 -0.608 1.00 94.00 88 PHE A C 1
ATOM 674 O O . PHE A 1 88 ? -6.371 -2.832 -0.350 1.00 94.00 88 PHE A O 1
ATOM 681 N N . THR A 1 89 ? -7.894 -1.648 -1.485 1.00 93.69 89 THR A N 1
ATOM 682 C CA . THR A 1 89 ? -6.980 -0.696 -2.116 1.00 93.69 89 THR A CA 1
ATOM 683 C C . THR A 1 89 ? -7.266 0.684 -1.551 1.00 93.69 89 THR A C 1
ATOM 685 O O . THR A 1 89 ? -8.398 1.163 -1.585 1.00 93.69 89 THR A O 1
ATOM 688 N N . ILE A 1 90 ? -6.234 1.317 -1.007 1.00 94.00 90 ILE A N 1
ATOM 689 C CA . ILE A 1 90 ? -6.340 2.603 -0.324 1.00 94.00 90 ILE A CA 1
ATOM 690 C C . ILE A 1 90 ? -5.385 3.555 -1.021 1.00 94.00 90 ILE A C 1
ATOM 692 O O . ILE A 1 90 ? -4.197 3.263 -1.156 1.00 94.00 90 ILE A O 1
ATOM 696 N N . THR A 1 91 ? -5.906 4.683 -1.485 1.00 92.38 91 THR A N 1
ATOM 697 C CA . THR A 1 91 ? -5.118 5.720 -2.149 1.00 92.38 91 THR A CA 1
ATOM 698 C C . THR A 1 91 ? -5.381 7.053 -1.469 1.00 92.38 91 THR A C 1
ATOM 700 O O . THR A 1 91 ? -6.527 7.475 -1.333 1.00 92.38 91 THR A O 1
ATOM 703 N N . GLY A 1 92 ? -4.321 7.723 -1.036 1.00 92.06 92 GLY A N 1
ATOM 704 C CA . GLY A 1 92 ? -4.412 8.997 -0.337 1.00 92.06 92 GLY A CA 1
ATOM 705 C C . GLY A 1 92 ? -3.088 9.370 0.313 1.00 92.06 92 GLY A C 1
ATOM 706 O O . GLY A 1 92 ? -2.129 8.595 0.277 1.00 92.06 92 GLY A O 1
ATOM 707 N N . HIS A 1 93 ? -3.049 10.562 0.902 1.00 94.19 93 HIS A N 1
ATOM 708 C CA . HIS A 1 93 ? -1.918 11.001 1.709 1.00 94.19 93 HIS A CA 1
ATOM 709 C C . HIS A 1 93 ? -1.822 10.143 2.977 1.00 94.19 93 HIS A C 1
ATOM 711 O O . HIS A 1 93 ? -2.827 9.929 3.655 1.00 94.19 93 HIS A O 1
ATOM 717 N N 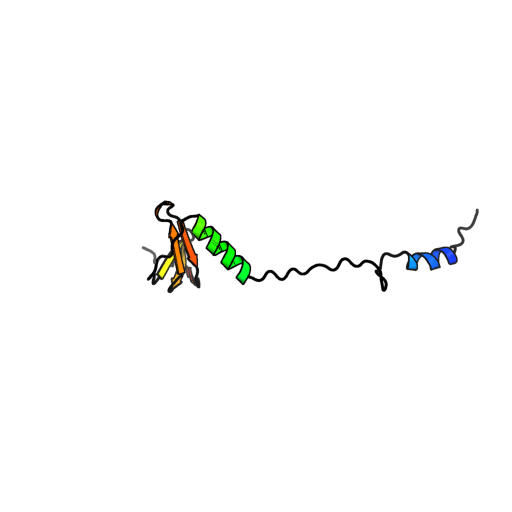. ALA A 1 94 ? -0.622 9.637 3.261 1.00 93.94 94 ALA A N 1
ATOM 718 C CA . ALA A 1 94 ? -0.357 8.744 4.379 1.00 93.94 94 ALA A CA 1
ATOM 719 C C . ALA A 1 94 ? 0.550 9.434 5.398 1.00 93.94 94 ALA A C 1
ATOM 721 O O . ALA A 1 94 ? 1.682 9.798 5.075 1.00 93.94 94 ALA A O 1
ATOM 722 N N . GLU A 1 95 ? 0.086 9.539 6.635 1.00 93.50 95 GLU A N 1
ATOM 723 C CA . GLU A 1 95 ? 0.856 10.060 7.761 1.00 93.50 95 GLU A CA 1
ATOM 724 C C . GLU A 1 95 ? 1.295 8.899 8.649 1.00 93.50 95 GLU A C 1
ATOM 726 O O . GLU A 1 95 ? 0.502 8.016 8.976 1.00 93.50 95 GLU A O 1
ATOM 731 N N . ARG A 1 96 ? 2.579 8.856 9.013 1.00 92.69 96 ARG A N 1
ATOM 732 C CA . ARG A 1 96 ? 3.134 7.797 9.863 1.00 92.69 96 ARG A CA 1
ATOM 733 C C . ARG A 1 96 ? 3.388 8.344 11.257 1.00 92.69 96 ARG A C 1
ATOM 735 O O . ARG A 1 96 ? 4.137 9.305 11.405 1.00 92.69 96 ARG A O 1
ATOM 742 N N . ALA A 1 97 ? 2.814 7.696 12.259 1.00 89.06 97 ALA A N 1
ATOM 743 C CA . ALA A 1 97 ? 3.020 8.010 13.664 1.00 89.06 97 ALA A CA 1
ATOM 744 C C . ALA A 1 97 ? 3.571 6.784 14.400 1.00 89.06 97 ALA A C 1
ATOM 746 O O . ALA A 1 97 ? 3.226 5.647 14.078 1.00 89.06 97 ALA A O 1
ATOM 747 N N . ALA A 1 98 ? 4.438 7.011 15.385 1.00 87.00 98 ALA A N 1
ATOM 748 C CA . ALA A 1 98 ? 4.837 5.964 16.316 1.00 87.00 98 ALA A CA 1
ATOM 749 C C . ALA A 1 98 ? 3.742 5.791 17.371 1.00 87.00 98 ALA A C 1
ATOM 751 O O . ALA A 1 98 ? 3.312 6.764 17.998 1.00 87.00 98 ALA A O 1
ATOM 752 N N . ASP A 1 99 ? 3.326 4.552 17.594 1.00 76.06 99 ASP A N 1
ATOM 753 C CA . ASP A 1 99 ? 2.389 4.200 18.645 1.00 76.06 99 ASP A CA 1
ATOM 754 C C . ASP A 1 99 ? 3.168 4.213 19.955 1.00 76.06 99 ASP A C 1
ATOM 756 O O . ASP A 1 99 ? 3.792 3.226 20.352 1.00 76.06 99 ASP A O 1
ATOM 760 N N . ARG A 1 100 ? 3.178 5.358 20.644 1.00 68.94 100 ARG A N 1
ATOM 761 C CA . ARG A 1 100 ? 3.612 5.380 22.040 1.00 68.94 100 ARG A CA 1
ATOM 762 C C . ARG A 1 100 ? 2.615 4.529 22.818 1.00 68.94 100 ARG A C 1
ATOM 764 O O . ARG A 1 100 ? 1.559 5.024 23.201 1.00 68.94 100 ARG A O 1
ATOM 771 N N . LYS A 1 101 ? 2.937 3.251 23.044 1.00 59.28 101 LYS A N 1
ATOM 772 C CA . LYS A 1 101 ? 2.290 2.478 24.103 1.00 59.28 101 LYS A CA 1
ATOM 773 C C . LYS A 1 101 ? 2.555 3.238 25.397 1.00 59.28 101 LYS A C 1
ATOM 775 O O . LYS A 1 101 ? 3.665 3.204 25.920 1.00 59.28 101 LYS A O 1
ATOM 780 N N . ALA A 1 102 ? 1.560 3.991 25.862 1.00 56.12 102 ALA A N 1
ATOM 781 C CA . ALA A 1 102 ? 1.524 4.422 27.244 1.00 56.12 102 ALA A CA 1
ATOM 782 C C . ALA A 1 102 ? 1.614 3.138 28.073 1.00 56.12 102 ALA A C 1
ATOM 784 O O . ALA A 1 102 ? 0.802 2.232 27.890 1.00 56.12 102 ALA A O 1
ATOM 785 N N . GLY A 1 103 ? 2.686 3.014 28.853 1.00 54.91 103 GLY A N 1
ATOM 786 C CA . GLY A 1 103 ? 2.908 1.857 29.702 1.00 54.91 103 GLY A CA 1
ATOM 787 C C . GLY A 1 103 ? 1.721 1.656 30.636 1.00 54.91 103 GLY A C 1
ATOM 788 O O . GLY A 1 103 ? 1.294 2.595 31.306 1.00 54.91 103 GLY A O 1
ATOM 789 N N . SER A 1 104 ? 1.212 0.430 30.654 1.00 45.94 104 SER A N 1
ATOM 790 C CA . SER A 1 104 ? 0.429 -0.146 31.743 1.00 45.94 104 SER A CA 1
ATOM 791 C C . SER A 1 104 ? 1.067 -1.477 32.093 1.00 45.94 104 SER A C 1
ATOM 793 O O . SER A 1 104 ? 1.247 -2.259 31.126 1.00 45.94 104 SER A O 1
#